Protein AF-A0A1A8MAT7-F1 (afdb_monomer_lite)

InterPro domains:
  IPR011024 Gamma-crystallin-like [SSF49695] (5-71)

Radius of gyration: 15.84 Å; chains: 1; bounding box: 40×28×30 Å

Sequence (71 aa):
PSLASMGCSSSCSIRSIKLVPMTLSVPSISLFGLEGLEGREITVDTEVVSLVREGFSNHVLSVRVNSSSWV

Secondary structure (DSSP, 8-state):
--TGGGT--TT-------PPPPP-S--EEEEESSGGG-SSEEEESS--S-TTTTT--S---EEEEEES---

Structure (mmCIF, N/CA/C/O backbone):
data_AF-A0A1A8MAT7-F1
#
_entry.id   AF-A0A1A8MAT7-F1
#
loop_
_atom_site.group_PDB
_atom_site.id
_atom_site.type_symbol
_atom_site.label_atom_id
_atom_site.label_alt_id
_atom_site.label_comp_id
_atom_site.label_asym_id
_atom_site.label_entity_id
_atom_site.label_seq_id
_atom_site.pdbx_PDB_ins_code
_atom_site.Cartn_x
_atom_site.Cartn_y
_atom_site.Cartn_z
_atom_site.occupancy
_atom_site.B_iso_or_equiv
_atom_site.auth_seq_id
_atom_site.auth_comp_id
_atom_site.auth_asym_id
_atom_site.auth_atom_id
_atom_site.pdbx_PDB_model_num
ATOM 1 N N . PRO A 1 1 ? 15.226 -12.938 -17.548 1.00 80.38 1 PRO A N 1
ATOM 2 C CA . PRO A 1 1 ? 15.461 -11.936 -16.482 1.00 80.38 1 PRO A CA 1
ATOM 3 C C . PRO A 1 1 ? 16.220 -10.703 -17.007 1.00 80.38 1 PRO A C 1
ATOM 5 O O . PRO A 1 1 ? 17.356 -10.825 -17.454 1.00 80.38 1 PRO A O 1
ATOM 8 N N . SER A 1 2 ? 15.578 -9.532 -16.993 1.00 88.31 2 SER A N 1
ATOM 9 C CA . SER A 1 2 ? 16.163 -8.235 -17.375 1.00 88.31 2 SER A CA 1
ATOM 10 C C . SER A 1 2 ? 15.706 -7.113 -16.429 1.00 88.31 2 SER A C 1
ATOM 12 O O . SER A 1 2 ? 14.686 -7.248 -15.755 1.00 88.31 2 SER A O 1
ATOM 14 N N . LEU A 1 3 ? 16.421 -5.982 -16.397 1.00 88.69 3 LEU A N 1
ATOM 15 C CA . LEU A 1 3 ? 15.994 -4.792 -15.638 1.00 88.69 3 LEU A CA 1
ATOM 16 C C . LEU A 1 3 ? 14.590 -4.326 -16.062 1.00 88.69 3 LEU A C 1
ATOM 18 O O . LEU A 1 3 ? 13.755 -4.028 -15.213 1.00 88.69 3 LEU A O 1
ATOM 22 N N . ALA A 1 4 ? 14.292 -4.383 -17.364 1.00 90.19 4 ALA A N 1
ATOM 23 C CA . ALA A 1 4 ? 12.966 -4.072 -17.893 1.00 90.19 4 ALA A CA 1
ATOM 24 C C . ALA A 1 4 ? 11.874 -5.002 -17.331 1.00 90.19 4 ALA A C 1
ATOM 26 O O . ALA A 1 4 ? 10.787 -4.538 -17.003 1.00 90.19 4 ALA A O 1
ATOM 27 N N . SER A 1 5 ? 12.167 -6.297 -17.145 1.00 91.88 5 SER A N 1
ATOM 28 C CA . SER A 1 5 ? 11.209 -7.237 -16.537 1.00 91.88 5 SER A CA 1
ATOM 29 C C . SER A 1 5 ? 10.932 -6.979 -15.050 1.00 91.88 5 SER A C 1
ATOM 31 O O . SER A 1 5 ? 9.965 -7.512 -14.524 1.00 91.88 5 SER A O 1
ATOM 33 N N . MET A 1 6 ? 11.747 -6.155 -14.382 1.00 91.50 6 MET A N 1
ATOM 34 C CA . MET A 1 6 ? 11.524 -5.697 -13.003 1.00 91.50 6 MET A CA 1
ATOM 35 C C . MET A 1 6 ? 10.868 -4.305 -12.945 1.00 91.50 6 MET A C 1
ATOM 37 O O . MET A 1 6 ? 10.779 -3.714 -11.874 1.00 91.50 6 MET A O 1
ATOM 41 N N . GLY A 1 7 ? 10.448 -3.752 -14.091 1.00 90.88 7 GLY A N 1
ATOM 42 C CA . GLY A 1 7 ? 9.870 -2.408 -14.189 1.00 90.88 7 GLY A CA 1
ATOM 43 C C . GLY A 1 7 ? 10.900 -1.273 -14.182 1.00 90.88 7 GLY A C 1
ATOM 44 O O . GLY A 1 7 ? 10.526 -0.103 -14.129 1.00 90.88 7 GLY A O 1
ATOM 45 N N . CYS A 1 8 ? 12.200 -1.576 -14.244 1.00 90.56 8 CYS A N 1
ATOM 46 C CA . CYS A 1 8 ? 13.239 -0.553 -14.286 1.00 90.56 8 CYS A CA 1
ATOM 47 C C . CYS A 1 8 ? 13.340 0.085 -15.684 1.00 90.56 8 CYS A C 1
ATOM 49 O O . CYS A 1 8 ? 13.274 -0.608 -16.703 1.00 90.56 8 CYS A O 1
ATOM 51 N N . SER A 1 9 ? 13.566 1.402 -15.739 1.00 90.06 9 SER A N 1
ATOM 52 C CA . SER A 1 9 ? 13.811 2.123 -16.995 1.00 90.06 9 SER A CA 1
ATOM 53 C C . SER A 1 9 ? 15.151 1.737 -17.640 1.00 90.06 9 SER A C 1
ATOM 55 O O . SER A 1 9 ? 16.043 1.185 -16.992 1.00 90.06 9 SER A O 1
ATOM 57 N N . SER A 1 10 ? 15.325 2.058 -18.926 1.00 85.12 10 SER A N 1
ATOM 58 C CA . SER A 1 10 ? 16.527 1.714 -19.707 1.00 85.12 10 SER A CA 1
ATOM 59 C C . SER A 1 10 ? 17.828 2.328 -19.174 1.00 85.12 10 SER A C 1
ATOM 61 O O . SER A 1 10 ? 18.899 1.784 -19.421 1.00 85.12 10 SER A O 1
ATOM 63 N N . SER A 1 11 ? 17.750 3.425 -18.418 1.00 89.81 11 SER A N 1
ATOM 64 C CA . SER A 1 11 ? 18.894 4.092 -17.784 1.00 89.81 11 SER A CA 1
ATOM 65 C C . SER A 1 11 ? 19.072 3.735 -16.300 1.00 89.81 11 SER A C 1
ATOM 67 O O . SER A 1 11 ? 19.829 4.403 -15.595 1.00 89.81 11 S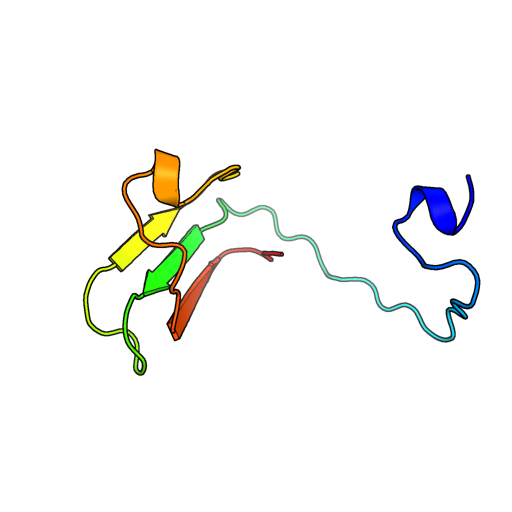ER A O 1
ATOM 69 N N . CYS A 1 12 ? 18.347 2.737 -15.783 1.00 91.94 12 CYS A N 1
ATOM 70 C CA . CYS A 1 12 ? 18.351 2.404 -14.360 1.00 91.94 12 CYS A CA 1
ATOM 71 C C . CYS A 1 12 ? 19.662 1.722 -13.924 1.00 91.94 12 CYS A C 1
ATOM 73 O O . CYS A 1 12 ? 20.136 0.785 -14.563 1.00 91.94 12 CYS A O 1
ATOM 75 N N . SER A 1 13 ? 20.223 2.164 -12.793 1.00 92.25 13 SER A N 1
ATOM 76 C CA . SER A 1 13 ? 21.395 1.560 -12.151 1.00 92.25 13 SER A CA 1
ATOM 77 C C . SER A 1 13 ? 21.068 1.214 -10.697 1.00 92.25 13 SER A C 1
ATOM 79 O O . SER A 1 13 ? 20.829 2.103 -9.879 1.00 92.25 13 SER A O 1
ATOM 81 N N . ILE A 1 14 ? 21.055 -0.080 -10.367 1.00 91.88 14 ILE A N 1
ATOM 82 C CA . ILE A 1 14 ? 20.822 -0.573 -9.002 1.00 91.88 14 ILE A CA 1
ATOM 83 C C . ILE A 1 14 ? 22.148 -0.540 -8.242 1.00 91.88 14 ILE A C 1
ATOM 85 O O . ILE A 1 14 ? 23.113 -1.184 -8.644 1.00 91.88 14 ILE A O 1
ATOM 89 N N . ARG A 1 15 ? 22.197 0.210 -7.138 1.00 94.81 15 ARG A N 1
ATOM 90 C CA . ARG A 1 15 ? 23.420 0.390 -6.333 1.00 94.81 15 ARG A CA 1
ATOM 91 C C . ARG A 1 15 ? 23.393 -0.309 -4.980 1.00 94.81 15 ARG A C 1
ATOM 93 O O . ARG A 1 15 ? 24.446 -0.548 -4.401 1.00 94.81 15 ARG A O 1
ATOM 100 N N . SER A 1 16 ? 22.206 -0.591 -4.458 1.00 95.44 16 SER A N 1
ATOM 101 C CA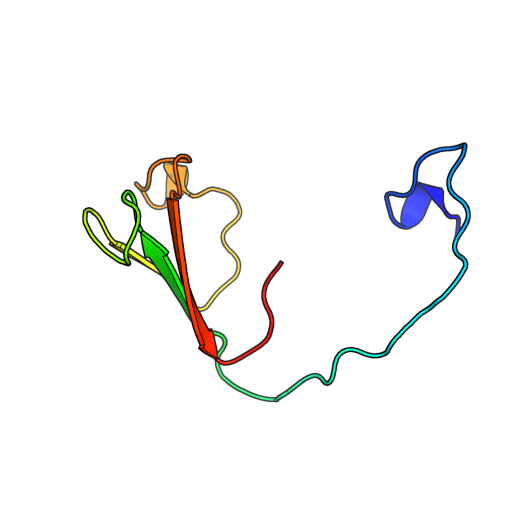 . SER A 1 16 ? 22.022 -1.211 -3.151 1.00 95.44 16 SER A CA 1
ATOM 102 C C . SER A 1 16 ? 20.698 -1.958 -3.1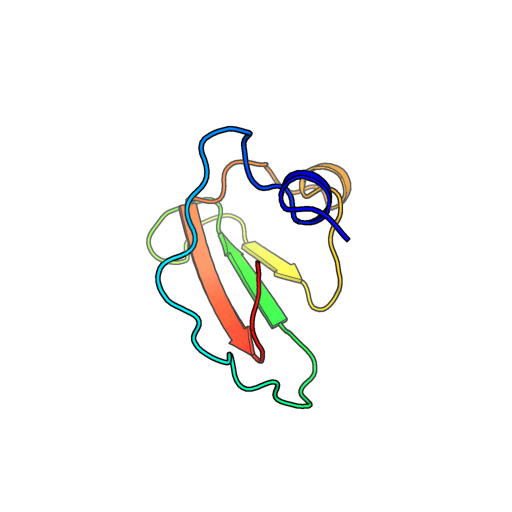14 1.00 95.44 16 SER A C 1
ATOM 104 O O . SER A 1 16 ? 19.751 -1.589 -3.810 1.00 95.44 16 SER A O 1
ATOM 106 N N . ILE A 1 17 ? 20.653 -3.012 -2.305 1.00 93.94 17 ILE A N 1
ATOM 107 C CA . ILE A 1 17 ? 19.478 -3.844 -2.067 1.00 93.94 17 ILE A CA 1
ATOM 108 C C . ILE A 1 17 ? 19.414 -4.107 -0.565 1.00 93.94 17 ILE A C 1
ATOM 110 O O . ILE A 1 17 ? 20.426 -4.420 0.063 1.00 93.94 17 ILE A O 1
ATOM 114 N N . LYS A 1 18 ? 18.217 -4.000 0.010 1.00 95.56 18 LYS A N 1
ATOM 115 C CA . LYS A 1 18 ? 17.940 -4.378 1.395 1.00 95.56 18 LYS A CA 1
ATOM 116 C C . LYS A 1 18 ? 16.756 -5.333 1.414 1.00 95.56 18 LYS A C 1
ATOM 118 O O . LYS A 1 18 ? 15.757 -5.081 0.747 1.00 95.56 18 LYS A O 1
ATOM 123 N N . LEU A 1 19 ? 16.867 -6.410 2.187 1.00 94.56 19 LEU A N 1
ATOM 124 C CA . LEU A 1 19 ? 15.747 -7.320 2.397 1.00 94.56 19 LEU A CA 1
ATOM 125 C C . LEU A 1 19 ? 14.663 -6.626 3.229 1.00 94.56 19 LEU A C 1
ATOM 127 O O . LEU A 1 19 ? 14.959 -6.012 4.257 1.00 94.56 19 LEU A O 1
ATOM 131 N N . VAL A 1 20 ? 13.412 -6.772 2.796 1.00 90.75 20 VAL A N 1
ATOM 132 C CA . VAL A 1 20 ? 12.232 -6.426 3.591 1.00 90.75 20 VAL A CA 1
ATOM 133 C C . VAL A 1 20 ? 11.769 -7.705 4.292 1.00 90.75 20 VAL A C 1
ATOM 135 O O . VAL A 1 20 ? 11.455 -8.677 3.603 1.00 90.75 20 VAL A O 1
ATOM 138 N N . PRO A 1 21 ? 11.771 -7.761 5.637 1.00 87.62 21 PRO A N 1
ATOM 139 C CA . PRO A 1 21 ? 11.285 -8.928 6.360 1.00 87.62 21 PRO A CA 1
ATOM 140 C C . PRO A 1 21 ? 9.813 -9.185 6.037 1.00 87.62 21 PRO A C 1
ATOM 142 O O . PRO A 1 21 ? 8.975 -8.302 6.209 1.00 87.62 21 PRO A O 1
ATOM 145 N N . MET A 1 22 ? 9.497 -10.399 5.593 1.00 82.38 22 MET A N 1
ATOM 146 C CA . MET A 1 22 ? 8.117 -10.822 5.394 1.00 82.38 22 MET A CA 1
ATOM 147 C C . MET A 1 22 ? 7.588 -11.408 6.702 1.00 82.38 22 MET A C 1
ATOM 149 O O . MET A 1 22 ? 8.145 -12.373 7.226 1.00 82.38 22 MET A O 1
ATOM 153 N N . THR A 1 23 ? 6.518 -10.825 7.234 1.00 82.81 23 THR A N 1
ATOM 154 C CA . THR A 1 23 ? 5.806 -11.360 8.396 1.00 82.81 23 THR A CA 1
ATOM 155 C C . THR A 1 23 ? 4.585 -12.142 7.933 1.00 82.81 23 THR A C 1
ATOM 157 O O . THR A 1 23 ? 3.863 -11.706 7.038 1.00 82.81 23 THR A O 1
ATOM 160 N N . LEU A 1 24 ? 4.334 -13.299 8.548 1.00 81.88 24 LEU A N 1
ATOM 161 C CA . LEU A 1 24 ? 3.092 -14.039 8.341 1.00 81.88 24 LEU A CA 1
ATOM 162 C C . LEU A 1 24 ? 2.004 -13.426 9.225 1.00 81.88 24 LEU A C 1
ATOM 164 O O . LEU A 1 24 ? 1.833 -13.798 10.383 1.00 81.88 24 LEU A O 1
ATOM 168 N N . SER A 1 25 ? 1.300 -12.447 8.671 1.00 89.75 25 SER A N 1
ATOM 169 C CA . SER A 1 25 ? 0.154 -11.774 9.279 1.00 89.75 25 SER A CA 1
ATOM 170 C C . SER A 1 25 ? -0.903 -11.517 8.216 1.00 89.75 25 SER A C 1
ATOM 172 O O . SER A 1 25 ? -0.560 -11.316 7.050 1.00 89.75 25 SER A O 1
ATOM 174 N N . VAL A 1 26 ? -2.178 -11.480 8.613 1.00 93.00 26 VAL A N 1
ATOM 175 C CA . VAL A 1 26 ? -3.231 -10.940 7.741 1.00 93.00 26 VAL A CA 1
ATOM 176 C C . VAL A 1 26 ? -2.846 -9.489 7.442 1.00 93.00 26 VAL A C 1
ATOM 178 O O . VAL A 1 26 ? -2.667 -8.728 8.400 1.00 93.00 26 VAL A O 1
ATOM 181 N N . PRO A 1 27 ? -2.602 -9.110 6.175 1.00 94.12 27 PRO A N 1
ATOM 182 C CA . PRO A 1 27 ? -2.223 -7.745 5.852 1.00 94.12 27 PRO A CA 1
ATOM 183 C C . PRO A 1 27 ? -3.428 -6.834 6.084 1.00 94.12 27 PRO A C 1
ATOM 185 O O . PRO A 1 27 ? -4.562 -7.236 5.856 1.00 94.12 27 PRO A O 1
ATOM 188 N N . SER A 1 28 ? -3.202 -5.617 6.573 1.00 96.75 28 SER A N 1
ATOM 189 C CA . SER A 1 28 ? -4.273 -4.627 6.697 1.00 96.75 28 SER A CA 1
ATOM 190 C C . SER A 1 28 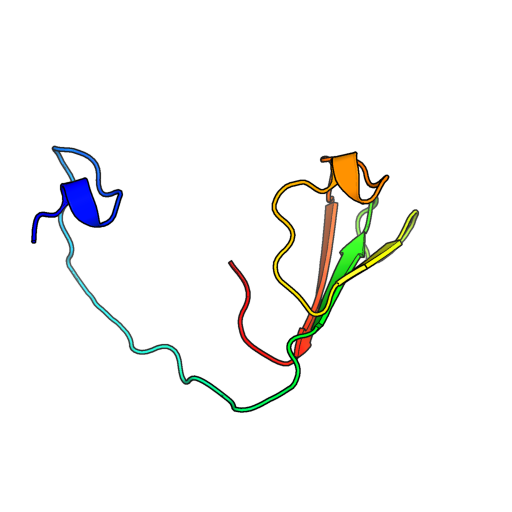? -3.732 -3.204 6.564 1.00 96.75 28 SER A C 1
ATOM 192 O O . SER A 1 28 ? -2.728 -2.848 7.192 1.00 96.75 28 SER A O 1
ATOM 194 N N . ILE A 1 29 ? -4.407 -2.388 5.756 1.00 97.75 29 ILE A N 1
ATOM 195 C CA . ILE A 1 29 ? -4.133 -0.959 5.584 1.00 97.75 29 ILE A CA 1
ATOM 196 C C . ILE A 1 29 ? -5.447 -0.177 5.518 1.00 97.75 29 ILE A C 1
ATOM 198 O O . ILE A 1 29 ? -6.396 -0.592 4.854 1.00 97.75 29 ILE A O 1
ATOM 202 N N . SER A 1 30 ? -5.487 0.962 6.204 1.00 98.00 30 SER A N 1
ATOM 203 C CA . SER A 1 30 ? -6.559 1.953 6.101 1.00 98.00 30 SER A CA 1
ATOM 204 C C . SER A 1 30 ? -6.095 3.140 5.259 1.00 98.00 30 SER A C 1
ATOM 206 O O . SER A 1 30 ? -5.009 3.683 5.490 1.00 98.00 30 SER A O 1
ATOM 208 N N . LEU A 1 31 ? -6.923 3.561 4.306 1.00 98.12 31 LEU A N 1
ATOM 209 C CA . LEU A 1 31 ? -6.697 4.708 3.425 1.00 98.12 31 LEU A CA 1
ATOM 210 C C . LEU A 1 31 ? -7.728 5.797 3.729 1.00 98.12 31 LEU A C 1
ATOM 212 O O . LEU A 1 31 ? -8.920 5.505 3.831 1.00 98.12 31 LEU A O 1
ATOM 216 N N . PHE A 1 32 ? -7.277 7.047 3.829 1.00 98.19 32 PHE A N 1
ATOM 217 C CA . PHE A 1 32 ? -8.099 8.186 4.233 1.00 98.19 32 PHE A CA 1
ATOM 218 C C . PHE A 1 32 ? -8.123 9.267 3.154 1.00 98.19 32 PHE A C 1
ATOM 220 O O . PHE A 1 32 ? -7.101 9.595 2.541 1.00 98.19 32 PHE A O 1
ATOM 227 N N . GLY A 1 33 ? -9.308 9.836 2.934 1.00 96.81 33 GLY A N 1
ATOM 228 C CA . GLY A 1 33 ? -9.529 10.894 1.949 1.00 96.81 33 GLY A CA 1
ATOM 229 C C . GLY A 1 33 ? -9.017 12.272 2.374 1.00 96.81 33 GLY A C 1
ATOM 230 O O . GLY A 1 33 ? -8.940 13.153 1.524 1.00 96.81 33 GLY A O 1
ATOM 231 N N . LEU A 1 34 ? -8.680 12.469 3.653 1.00 97.75 34 LEU A N 1
ATOM 232 C CA . LEU A 1 34 ? -8.077 13.694 4.186 1.00 97.75 34 LEU A CA 1
ATOM 233 C C . LEU A 1 34 ? -6.737 13.393 4.872 1.00 97.75 34 LEU A C 1
ATOM 235 O O . LEU A 1 34 ? -6.376 12.237 5.109 1.00 97.75 34 LEU A O 1
ATOM 239 N N . GLU A 1 35 ? -5.976 14.446 5.162 1.00 97.75 35 GLU A N 1
ATOM 240 C CA . GLU A 1 35 ? -4.784 14.359 6.007 1.00 97.75 35 GLU A CA 1
ATOM 241 C C . GLU A 1 35 ? -5.172 14.024 7.460 1.00 97.75 35 GLU A C 1
ATOM 243 O O . GLU A 1 35 ? -6.337 14.107 7.842 1.00 97.75 35 GLU A O 1
ATOM 248 N N . GLY A 1 36 ? -4.206 13.612 8.286 1.00 97.81 36 GLY A N 1
ATOM 249 C CA . GLY A 1 36 ? -4.453 13.392 9.718 1.00 97.81 36 GLY A CA 1
ATOM 250 C C . GLY A 1 36 ? -5.319 12.175 10.075 1.00 97.81 36 GLY A C 1
ATOM 251 O O . GLY A 1 36 ? -5.747 12.072 11.220 1.00 97.81 36 GLY A O 1
ATOM 252 N N . LEU A 1 37 ? -5.521 11.228 9.149 1.00 97.94 37 LEU A N 1
ATOM 253 C CA . LEU A 1 37 ? -6.407 10.061 9.302 1.00 97.94 37 LEU A CA 1
ATOM 254 C C . LEU A 1 37 ? -7.893 10.441 9.432 1.00 97.94 37 LEU A C 1
ATOM 256 O O . LEU A 1 37 ? -8.646 9.806 10.170 1.00 97.94 37 LEU A O 1
ATOM 260 N N . GLU A 1 38 ? -8.310 11.487 8.719 1.00 97.44 38 GLU A N 1
ATOM 261 C CA . GLU A 1 38 ? -9.680 12.000 8.736 1.00 97.44 38 GLU A CA 1
ATOM 262 C C . GLU A 1 38 ? -10.434 11.755 7.416 1.00 97.44 38 GLU A C 1
ATOM 264 O O . GLU A 1 38 ? -9.887 11.343 6.388 1.00 97.44 38 GLU A O 1
ATOM 269 N N . GLY A 1 39 ? -11.731 12.068 7.429 1.00 96.19 39 GLY A N 1
ATOM 270 C CA . GLY A 1 39 ? -12.595 11.991 6.256 1.00 96.19 39 GLY A CA 1
ATOM 271 C C . GLY A 1 39 ? -13.051 10.569 5.940 1.00 96.19 39 GLY A C 1
ATOM 272 O O . GLY A 1 39 ? -13.235 9.739 6.826 1.00 96.19 39 GLY A O 1
ATOM 273 N N . ARG A 1 40 ? -13.305 10.301 4.654 1.00 96.25 40 ARG A N 1
ATOM 274 C CA . ARG A 1 40 ? -13.754 8.981 4.203 1.00 96.25 40 ARG A CA 1
ATOM 275 C C . ARG A 1 40 ? -12.612 7.976 4.346 1.00 96.25 40 ARG A C 1
ATOM 277 O O . ARG A 1 40 ? -11.543 8.208 3.789 1.00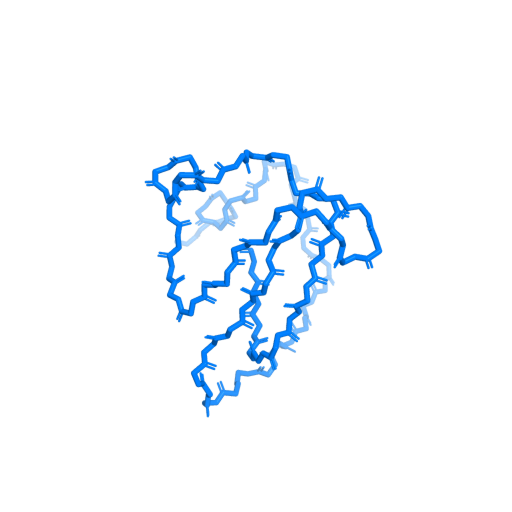 96.25 40 ARG A O 1
ATOM 284 N N . GLU A 1 41 ? -12.876 6.866 5.025 1.00 97.06 41 GLU A N 1
ATOM 285 C CA . GLU A 1 41 ? -11.938 5.757 5.216 1.00 97.06 41 GLU A CA 1
ATOM 286 C C . GLU A 1 41 ? -12.369 4.530 4.402 1.00 97.06 41 GLU A C 1
ATOM 288 O O . GLU A 1 41 ? -13.565 4.261 4.242 1.00 97.06 41 GLU A O 1
ATOM 293 N N . ILE A 1 42 ? -11.388 3.774 3.913 1.00 97.50 42 ILE A N 1
ATOM 294 C CA . ILE A 1 42 ? -11.549 2.377 3.508 1.00 97.50 42 ILE A CA 1
ATOM 295 C C . ILE A 1 42 ? -10.417 1.543 4.110 1.00 97.50 42 ILE A C 1
ATOM 297 O O . ILE A 1 42 ? -9.256 1.947 4.061 1.00 97.50 42 ILE A O 1
ATOM 301 N N . THR A 1 43 ? -10.755 0.373 4.648 1.00 97.62 43 THR A N 1
ATOM 302 C CA . THR A 1 43 ? -9.780 -0.606 5.142 1.00 97.62 43 THR A CA 1
ATOM 303 C C . THR A 1 43 ? -9.767 -1.800 4.210 1.00 97.62 43 THR A C 1
ATOM 305 O O . THR A 1 43 ? -10.825 -2.346 3.899 1.00 97.62 43 THR A O 1
ATOM 308 N N . VAL A 1 44 ? -8.576 -2.203 3.778 1.00 96.81 44 VAL A N 1
ATOM 309 C CA . VAL A 1 44 ? -8.383 -3.327 2.860 1.00 96.81 44 VAL A CA 1
ATOM 310 C C . VAL A 1 44 ? -7.376 -4.306 3.452 1.00 96.81 44 VAL A C 1
ATOM 312 O O . VAL A 1 44 ? -6.400 -3.915 4.098 1.00 96.81 44 VAL A O 1
ATOM 315 N N . ASP A 1 45 ? -7.644 -5.591 3.260 1.00 96.12 45 ASP A N 1
ATOM 316 C CA . ASP A 1 45 ? -6.849 -6.714 3.770 1.00 96.12 45 ASP A CA 1
ATOM 317 C C . ASP A 1 45 ? -6.413 -7.688 2.665 1.00 96.12 45 ASP A C 1
ATOM 319 O O . ASP A 1 45 ? -5.821 -8.739 2.912 1.00 96.12 45 ASP A O 1
ATOM 323 N N . THR A 1 46 ? -6.693 -7.321 1.420 1.00 94.00 46 THR A N 1
ATOM 324 C CA . THR A 1 46 ? -6.397 -8.084 0.212 1.00 94.00 46 THR A CA 1
ATOM 325 C C . THR A 1 46 ? -5.933 -7.137 -0.890 1.00 94.00 46 THR A C 1
ATOM 327 O O . THR A 1 46 ? -5.954 -5.914 -0.742 1.00 94.00 46 THR A O 1
ATOM 330 N N . GLU A 1 47 ? -5.450 -7.705 -1.993 1.00 94.00 47 GLU A N 1
ATOM 331 C CA . GLU A 1 47 ? -5.057 -6.932 -3.167 1.00 94.00 47 GLU A CA 1
ATOM 332 C C . GLU A 1 47 ? -6.250 -6.145 -3.730 1.00 94.00 47 GLU A C 1
ATOM 334 O O . GLU A 1 47 ? -7.301 -6.712 -4.028 1.00 94.00 47 GLU A O 1
ATOM 339 N N . VAL A 1 48 ? -6.057 -4.839 -3.937 1.00 95.44 48 VAL A N 1
ATOM 340 C CA . VAL A 1 48 ?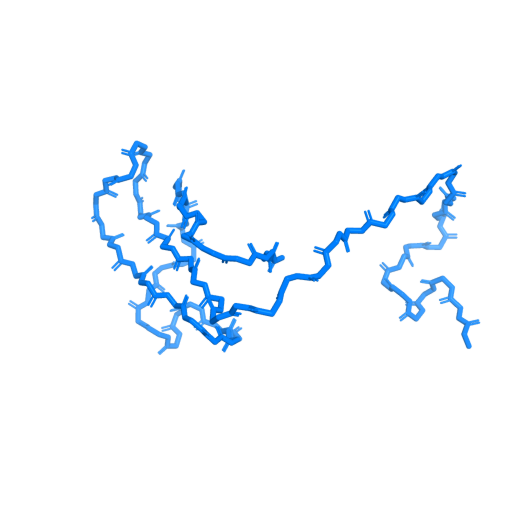 -7.043 -3.965 -4.578 1.00 95.44 48 VAL A CA 1
ATOM 341 C C . VAL A 1 48 ? -6.475 -3.417 -5.876 1.00 95.44 48 VAL A C 1
ATOM 343 O O . VAL A 1 48 ? -5.594 -2.565 -5.886 1.00 95.44 48 VAL A O 1
ATOM 346 N N . VAL A 1 49 ? -7.036 -3.878 -6.993 1.00 95.12 49 VAL A N 1
ATOM 347 C CA . VAL A 1 49 ? -6.618 -3.455 -8.341 1.00 95.12 49 VAL A CA 1
ATOM 348 C C . VAL A 1 49 ? -7.124 -2.045 -8.681 1.00 95.12 49 VAL A C 1
ATOM 350 O O . VAL A 1 49 ? -6.554 -1.357 -9.525 1.00 95.12 49 VAL A O 1
ATOM 353 N N . SER A 1 50 ? -8.218 -1.597 -8.055 1.00 95.50 50 SER A N 1
ATOM 354 C CA . SER A 1 50 ? -8.796 -0.273 -8.298 1.00 95.50 50 SER A CA 1
ATOM 355 C C . SER A 1 50 ? -9.593 0.228 -7.098 1.00 95.50 50 SER A C 1
ATOM 357 O O . SER A 1 50 ? -10.647 -0.319 -6.782 1.00 95.50 50 SER A O 1
ATOM 359 N N . LEU A 1 51 ? -9.146 1.333 -6.497 1.00 95.62 51 LEU A N 1
ATOM 360 C CA . LEU A 1 51 ? -9.870 1.999 -5.407 1.00 95.62 51 LEU A CA 1
ATOM 361 C C . LEU A 1 51 ? -11.267 2.457 -5.839 1.00 95.62 51 LEU A C 1
ATOM 363 O O . LEU A 1 51 ? -12.221 2.329 -5.079 1.00 95.62 51 LEU A O 1
ATOM 367 N N . VAL A 1 52 ? -11.409 2.911 -7.087 1.00 95.81 52 VAL A N 1
ATOM 368 C CA . VAL A 1 52 ? -12.705 3.325 -7.651 1.00 95.81 52 VAL A CA 1
ATOM 369 C C . VAL A 1 52 ? -13.688 2.160 -7.712 1.00 95.81 52 VAL A C 1
ATOM 371 O O . VAL A 1 52 ? -14.877 2.354 -7.460 1.00 95.81 52 VAL A O 1
ATOM 374 N N . ARG A 1 53 ? -13.211 0.943 -8.004 1.00 94.75 53 ARG A N 1
ATOM 375 C CA . ARG A 1 53 ? -14.054 -0.262 -8.010 1.00 94.75 53 ARG A CA 1
ATOM 376 C C . ARG A 1 53 ? -14.527 -0.642 -6.606 1.00 94.75 53 ARG A C 1
ATOM 378 O O . ARG A 1 53 ? -15.664 -1.076 -6.467 1.00 94.75 53 ARG A O 1
ATOM 385 N N . GLU A 1 54 ? -13.711 -0.357 -5.596 1.00 94.31 54 GLU A N 1
ATOM 386 C CA . GLU A 1 54 ? -14.077 -0.438 -4.174 1.00 94.31 54 GLU A CA 1
ATOM 387 C C . GLU A 1 54 ? -14.924 0.763 -3.704 1.00 94.31 54 GLU A C 1
ATOM 389 O O . GLU A 1 54 ? -15.178 0.959 -2.516 1.00 94.31 54 GLU A O 1
ATOM 394 N N . GLY A 1 55 ? -15.367 1.612 -4.636 1.00 93.56 55 GLY A N 1
ATOM 395 C CA . GLY A 1 55 ? -16.184 2.787 -4.358 1.00 93.56 55 GLY A CA 1
ATOM 396 C C . GLY A 1 55 ? -15.421 3.932 -3.693 1.00 93.56 55 GLY A C 1
ATOM 397 O O . GLY A 1 55 ? -16.058 4.892 -3.251 1.00 93.56 55 GLY A O 1
ATOM 398 N N . PHE A 1 56 ? -14.093 3.862 -3.610 1.00 94.88 56 PHE A N 1
ATOM 399 C CA . PHE A 1 56 ? -13.225 4.863 -2.999 1.00 94.88 56 PHE A CA 1
ATOM 400 C C . PHE A 1 56 ? -12.571 5.774 -4.052 1.00 94.88 56 PHE A C 1
ATOM 402 O O . PHE A 1 56 ? -12.395 5.414 -5.212 1.00 94.88 56 PHE A O 1
ATOM 409 N N . SER A 1 57 ? -12.235 7.003 -3.663 1.00 92.19 57 SER A N 1
ATOM 410 C CA . SER A 1 57 ? -11.570 7.956 -4.558 1.00 92.19 57 SER A CA 1
ATOM 411 C C . SER A 1 57 ? -10.095 7.592 -4.749 1.00 92.19 57 SER A C 1
ATOM 413 O O . SER A 1 57 ? -9.457 7.107 -3.824 1.00 92.19 57 SER A O 1
ATOM 415 N N . ASN A 1 58 ? -9.501 7.912 -5.901 1.00 93.31 58 ASN A N 1
ATOM 416 C CA . ASN A 1 58 ? -8.043 7.799 -6.071 1.00 93.31 58 ASN A CA 1
ATOM 417 C C . ASN A 1 58 ? -7.263 8.868 -5.273 1.00 93.31 58 ASN A C 1
ATOM 419 O O . ASN A 1 58 ? -6.035 8.857 -5.257 1.00 93.31 58 ASN A O 1
ATOM 423 N N . HIS A 1 59 ? -7.963 9.804 -4.629 1.00 95.19 59 HIS A N 1
ATOM 424 C CA . HIS A 1 59 ? -7.371 10.820 -3.767 1.00 95.19 59 HIS A CA 1
ATOM 425 C C . HIS A 1 59 ? -7.225 10.288 -2.335 1.00 95.19 59 HIS A C 1
ATOM 427 O O . HIS A 1 59 ? -8.132 10.432 -1.518 1.00 95.19 59 HIS A O 1
ATOM 433 N N . VAL A 1 60 ? -6.079 9.665 -2.054 1.00 97.00 60 VAL A N 1
ATOM 434 C CA . VAL A 1 60 ? -5.654 9.258 -0.706 1.00 97.00 60 VAL A CA 1
ATOM 435 C C . VAL A 1 60 ? -4.692 10.314 -0.166 1.00 97.00 60 VAL A C 1
ATOM 437 O O . VAL A 1 60 ? -3.695 10.618 -0.819 1.00 97.00 60 VAL A O 1
ATOM 440 N N . LEU A 1 61 ? -4.983 10.869 1.012 1.00 97.81 61 LEU A N 1
ATOM 441 C CA . LEU A 1 61 ? -4.179 11.933 1.632 1.00 97.81 61 LEU A CA 1
ATOM 442 C C . LEU A 1 61 ? -3.497 11.501 2.934 1.00 97.81 61 LEU A C 1
ATOM 444 O O . LEU A 1 61 ? -2.505 12.102 3.339 1.00 97.81 61 LEU A O 1
ATOM 448 N N . SER A 1 62 ? -3.963 10.433 3.576 1.00 98.31 62 SER A N 1
ATOM 449 C CA . SER A 1 62 ? -3.226 9.791 4.663 1.00 98.31 62 SER A CA 1
ATOM 450 C C . SER A 1 62 ? -3.524 8.296 4.735 1.00 98.31 62 SER A C 1
ATOM 452 O O . SER A 1 62 ? -4.513 7.816 4.179 1.00 98.31 62 SER A O 1
ATOM 454 N N . VAL A 1 63 ? -2.626 7.539 5.371 1.00 98.06 63 VAL A N 1
ATOM 455 C CA . VAL A 1 63 ? -2.710 6.076 5.463 1.00 98.06 63 VAL A CA 1
ATOM 456 C C . VAL A 1 63 ? -2.316 5.591 6.852 1.00 98.06 63 VAL A C 1
ATOM 458 O O . VAL A 1 63 ? -1.448 6.175 7.504 1.00 98.06 63 VAL A O 1
ATOM 461 N N . ARG A 1 64 ? -2.910 4.480 7.287 1.00 98.31 64 ARG A N 1
ATOM 462 C CA . ARG A 1 64 ? -2.476 3.722 8.464 1.00 98.31 64 ARG A CA 1
ATOM 463 C C . ARG A 1 64 ? -2.199 2.284 8.052 1.00 98.31 64 ARG A C 1
ATOM 465 O O . ARG A 1 64 ? -3.111 1.561 7.668 1.00 98.31 64 ARG A O 1
ATOM 472 N N . VAL A 1 65 ? -0.945 1.860 8.175 1.00 96.62 65 VAL A N 1
ATOM 473 C CA . VAL A 1 65 ? -0.577 0.448 8.027 1.00 96.62 65 VAL A CA 1
ATOM 474 C C . VAL A 1 65 ? -0.869 -0.255 9.348 1.00 96.62 65 VAL A C 1
ATOM 476 O O . VAL A 1 65 ? -0.203 0.007 10.348 1.00 96.62 65 VAL A O 1
ATOM 479 N N . ASN A 1 66 ? -1.884 -1.115 9.359 1.00 96.56 66 ASN A N 1
ATOM 480 C CA . ASN A 1 66 ? -2.292 -1.855 10.553 1.00 96.56 66 ASN A CA 1
ATOM 481 C C . ASN A 1 66 ? -1.421 -3.109 10.743 1.00 96.56 66 ASN A C 1
ATOM 483 O O . ASN A 1 66 ? -1.071 -3.463 11.868 1.00 96.56 66 ASN A O 1
ATOM 487 N N . SER A 1 67 ? -1.048 -3.769 9.642 1.00 94.69 67 SER A N 1
ATOM 488 C CA . SER A 1 67 ? -0.194 -4.961 9.634 1.00 94.69 67 SER A CA 1
ATOM 489 C C . SER A 1 67 ? 0.407 -5.233 8.250 1.00 94.69 67 SER A C 1
ATOM 491 O O . SER A 1 67 ? -0.153 -4.838 7.223 1.00 94.69 67 SER A O 1
ATOM 493 N N . SER A 1 68 ? 1.517 -5.982 8.237 1.00 92.56 68 SER A N 1
ATOM 494 C CA . SER A 1 68 ? 2.277 -6.383 7.040 1.00 92.56 68 SER A CA 1
ATOM 495 C C . SER A 1 68 ? 2.903 -5.205 6.266 1.00 92.56 68 SER A C 1
ATOM 497 O O . SER A 1 68 ? 2.873 -4.060 6.707 1.00 92.56 68 SER A O 1
ATOM 499 N N . SER A 1 69 ? 3.562 -5.500 5.139 1.00 91.94 69 SER A N 1
ATOM 500 C CA . SER A 1 69 ? 4.128 -4.496 4.223 1.00 91.94 69 SER A CA 1
ATOM 501 C C . SER A 1 69 ? 3.215 -4.313 3.008 1.00 91.94 69 SER A C 1
ATOM 503 O O . SER A 1 69 ? 2.701 -5.303 2.493 1.00 91.94 69 SER A O 1
ATOM 505 N N . TRP A 1 70 ? 3.055 -3.070 2.548 1.00 92.62 70 TRP A N 1
ATOM 506 C CA . TRP A 1 70 ? 2.196 -2.678 1.422 1.00 92.62 70 TRP A CA 1
ATOM 507 C C . TRP A 1 70 ? 2.990 -1.872 0.386 1.00 92.62 70 TRP A C 1
ATOM 509 O O . TRP A 1 70 ? 3.972 -1.218 0.749 1.00 92.62 70 TRP A O 1
ATOM 519 N N . VAL A 1 71 ? 2.567 -1.935 -0.881 1.00 92.38 71 VAL A N 1
ATOM 520 C CA . VAL A 1 71 ? 3.128 -1.195 -2.028 1.00 92.38 71 VAL A CA 1
ATOM 521 C C . VAL A 1 71 ? 1.995 -0.532 -2.792 1.00 92.38 71 VAL A C 1
ATOM 523 O O . VAL A 1 71 ? 0.964 -1.215 -2.974 1.00 92.38 71 VAL A O 1
#

pLDDT: mean 93.7, std 4.15, range [80.38, 98.31]

Foldseek 3Di:
DDCVVVVHDPPDDDDDDDDDDFDPDQWKKKFALEPPNDDDIDMDRDDDPDCVVVVHDPRTHDMDGPDGDDD

Organism: NCBI:txid704102